Protein AF-A0A291RE91-F1 (afdb_monomer_lite)

Radius of gyration: 33.25 Å; chains: 1; bounding box: 79×62×79 Å

Organism: NCBI:txid455432

Secondary structure (DSSP, 8-state):
---------PPP--------SSSHHHHHHHHHHHHHHH--S-S--------------S-S----SS---HHHHHHHHHHHHHHHHTS-PPP--SSPP-TT-HHHHS--S-TT-TTSSTTTGGG--

InterPro domains:
  IPR032716 Biotin-dependent acetyl-/propionyl-coenzyme A carboxylase epsilon subunit [PF13822] (59-117)

Structure (mmCIF, N/CA/C/O backbone):
data_AF-A0A291RE91-F1
#
_entry.id   AF-A0A291RE91-F1
#
loop_
_atom_site.group_PDB
_atom_site.id
_atom_site.type_symbol
_atom_site.label_atom_id
_atom_site.label_alt_id
_atom_site.label_comp_id
_atom_site.label_asym_id
_atom_site.label_entity_id
_atom_site.label_seq_id
_atom_site.pdbx_PDB_ins_code
_atom_site.Cartn_x
_atom_site.Cartn_y
_atom_site.Cartn_z
_atom_site.occupancy
_atom_site.B_iso_or_equiv
_atom_site.auth_seq_id
_atom_site.auth_comp_id
_atom_site.auth_asym_id
_atom_site.auth_atom_id
_atom_site.pdbx_PDB_model_num
ATOM 1 N N . MET A 1 1 ? 62.174 -9.700 -53.904 1.00 43.91 1 MET A N 1
ATOM 2 C CA . MET A 1 1 ? 62.569 -8.686 -54.901 1.00 43.91 1 MET A CA 1
ATOM 3 C C . MET A 1 1 ? 61.782 -7.415 -54.587 1.00 43.91 1 MET A C 1
ATOM 5 O O . MET A 1 1 ? 60.587 -7.418 -54.828 1.00 43.91 1 MET A O 1
ATOM 9 N N . GLY A 1 2 ? 62.444 -6.411 -53.988 1.00 46.16 2 GLY A N 1
ATOM 10 C CA . GLY A 1 2 ? 61.984 -5.017 -53.804 1.00 46.16 2 GLY A CA 1
ATOM 11 C C . GLY A 1 2 ? 60.938 -4.757 -52.704 1.00 46.16 2 GLY A C 1
ATOM 12 O O . GLY A 1 2 ? 59.957 -5.477 -52.620 1.00 46.16 2 GLY A O 1
ATOM 13 N N . ALA A 1 3 ? 61.036 -3.748 -51.841 1.00 48.16 3 ALA A N 1
ATOM 14 C CA . ALA A 1 3 ? 62.105 -2.822 -51.469 1.00 48.16 3 ALA A CA 1
ATOM 15 C C . ALA A 1 3 ? 61.699 -2.205 -50.112 1.00 48.16 3 ALA A C 1
ATOM 17 O O . ALA A 1 3 ? 60.514 -2.004 -49.851 1.00 48.16 3 ALA A O 1
ATOM 18 N N . CYS A 1 4 ? 62.680 -1.955 -49.250 1.00 45.41 4 CYS A N 1
ATOM 19 C CA . CYS A 1 4 ? 62.536 -1.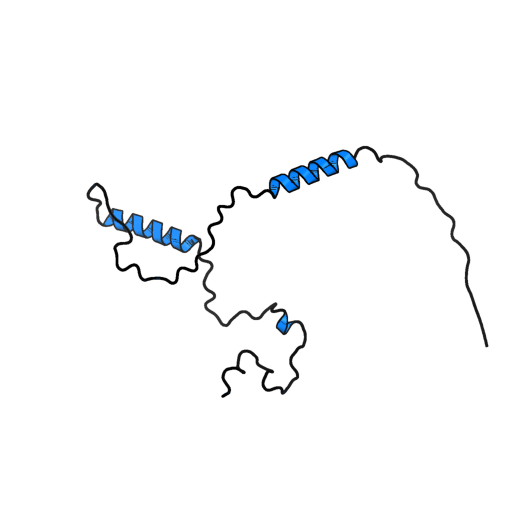251 -47.981 1.00 45.41 4 CYS A CA 1
ATOM 20 C C . CYS A 1 4 ? 62.304 0.248 -48.222 1.00 45.41 4 CYS A C 1
ATOM 22 O O . CYS A 1 4 ? 62.986 0.808 -49.074 1.00 45.41 4 CYS A O 1
ATOM 24 N N . ASP A 1 5 ? 61.457 0.906 -47.423 1.00 43.22 5 ASP A N 1
ATOM 25 C CA . ASP A 1 5 ? 61.556 2.359 -47.234 1.00 43.22 5 ASP A CA 1
ATOM 26 C C . ASP A 1 5 ? 61.076 2.786 -45.834 1.00 43.22 5 ASP A C 1
ATOM 28 O O . ASP A 1 5 ? 59.921 2.614 -45.456 1.00 43.22 5 ASP A O 1
ATOM 32 N N . THR A 1 6 ? 62.016 3.288 -45.038 1.00 46.94 6 THR A N 1
ATOM 33 C CA . THR A 1 6 ? 61.895 4.084 -43.797 1.00 46.94 6 THR A CA 1
ATOM 34 C C . THR A 1 6 ? 63.272 4.740 -43.584 1.00 46.94 6 THR A C 1
ATOM 36 O O . THR A 1 6 ? 64.255 4.213 -44.110 1.00 46.94 6 THR A O 1
ATOM 39 N N . PRO A 1 7 ? 63.464 5.751 -42.708 1.00 59.06 7 PRO A N 1
ATOM 40 C CA . PRO A 1 7 ? 62.600 6.843 -42.209 1.00 59.06 7 PRO A CA 1
ATOM 41 C C . PRO A 1 7 ? 63.338 8.221 -42.208 1.00 59.06 7 PRO A C 1
ATOM 43 O O . PRO A 1 7 ? 64.550 8.253 -42.399 1.00 59.06 7 PRO A O 1
ATOM 46 N N . SER A 1 8 ? 62.681 9.361 -41.892 1.00 52.59 8 SER A N 1
ATOM 47 C CA . SER A 1 8 ? 63.340 10.532 -41.233 1.00 52.59 8 SER A CA 1
ATOM 48 C C . SER A 1 8 ? 62.425 11.737 -40.914 1.00 52.59 8 SER A C 1
ATOM 50 O O . SER A 1 8 ? 61.294 11.769 -41.394 1.00 52.59 8 SER A O 1
ATOM 52 N N . PRO A 1 9 ? 62.843 12.704 -40.055 1.00 55.75 9 PRO A N 1
ATOM 53 C CA . PRO A 1 9 ? 62.025 13.166 -38.935 1.00 55.75 9 PRO A CA 1
ATOM 54 C C . PRO A 1 9 ? 61.588 14.640 -39.025 1.00 55.75 9 PRO A C 1
ATOM 56 O O . PRO A 1 9 ? 62.344 15.533 -39.405 1.00 55.75 9 PRO A O 1
ATOM 59 N N . GLY A 1 10 ? 60.362 14.910 -38.574 1.00 43.50 10 GLY A N 1
ATOM 60 C CA . GLY A 1 10 ? 59.808 16.255 -38.418 1.00 43.50 10 GLY A CA 1
ATOM 61 C C . GLY A 1 10 ? 60.106 16.853 -37.041 1.00 43.50 10 GLY A C 1
ATOM 62 O O . GLY A 1 10 ? 59.683 16.339 -36.012 1.00 43.50 10 GLY A O 1
ATOM 63 N N . ARG A 1 11 ? 60.856 17.950 -37.062 1.00 51.12 11 ARG A N 1
ATOM 64 C CA . ARG A 1 11 ? 61.447 18.761 -35.987 1.00 51.12 11 ARG A CA 1
ATOM 65 C C . ARG A 1 11 ? 60.455 19.342 -34.952 1.00 51.12 11 ARG A C 1
ATOM 67 O O . ARG A 1 11 ? 59.385 19.829 -35.299 1.00 51.12 11 ARG A O 1
ATOM 74 N N . ARG A 1 12 ? 60.894 19.357 -33.681 1.00 57.78 12 ARG A N 1
ATOM 75 C CA . ARG A 1 12 ? 60.227 19.918 -32.484 1.00 57.78 12 ARG A CA 1
ATOM 76 C C . ARG A 1 12 ? 59.945 21.426 -32.583 1.00 57.78 12 ARG A C 1
ATOM 78 O O . ARG A 1 12 ? 60.820 22.189 -32.984 1.00 57.78 12 ARG A O 1
ATOM 85 N N . GLY A 1 13 ? 58.790 21.835 -32.055 1.00 46.25 13 GLY A N 1
ATOM 86 C CA . GLY A 1 13 ? 58.512 23.181 -31.550 1.00 46.25 13 GLY A CA 1
ATOM 87 C C . GLY A 1 13 ? 58.111 23.101 -30.074 1.00 46.25 13 GLY A C 1
ATOM 88 O O . GLY A 1 13 ? 57.155 22.422 -29.712 1.00 46.25 13 GLY A O 1
ATOM 89 N N . ASN A 1 14 ? 58.902 23.743 -29.226 1.00 60.44 14 ASN A N 1
ATOM 90 C CA . ASN A 1 14 ? 58.783 23.863 -27.778 1.00 60.44 14 ASN A CA 1
ATOM 91 C C . ASN A 1 14 ? 57.697 24.879 -27.380 1.00 60.44 14 ASN A C 1
ATOM 93 O O . ASN A 1 14 ? 57.824 26.067 -27.652 1.00 60.44 14 ASN A O 1
ATOM 97 N N . ARG A 1 15 ? 56.662 24.439 -26.655 1.00 52.50 15 ARG A N 1
ATOM 98 C CA . ARG A 1 15 ? 55.840 25.338 -25.832 1.00 52.50 15 ARG A CA 1
ATOM 99 C C . ARG A 1 15 ? 56.270 25.190 -24.380 1.00 52.50 15 ARG A C 1
ATOM 101 O O . ARG A 1 15 ? 55.833 24.283 -23.683 1.00 52.50 15 ARG A O 1
ATOM 108 N N . THR A 1 16 ? 57.163 26.073 -23.958 1.00 52.28 16 THR A N 1
ATOM 109 C CA . THR A 1 16 ? 57.467 26.343 -22.551 1.00 52.28 16 THR A CA 1
ATOM 110 C C . THR A 1 16 ? 56.928 27.720 -22.199 1.00 52.28 16 THR A C 1
ATOM 112 O O . THR A 1 16 ? 57.206 28.689 -22.901 1.00 52.28 16 THR A O 1
ATOM 115 N N . GLY A 1 17 ? 56.168 27.773 -21.111 1.00 44.69 17 GLY A N 1
ATOM 116 C CA . GLY A 1 17 ? 55.517 28.953 -20.549 1.00 44.69 17 GLY A CA 1
ATOM 117 C C . GLY A 1 17 ? 54.171 28.485 -20.004 1.00 44.69 17 GLY A C 1
ATOM 118 O O . GLY A 1 17 ? 53.230 28.328 -20.764 1.00 44.69 17 GLY A O 1
ATOM 119 N N . GLY A 1 18 ? 54.038 28.052 -18.756 1.00 52.81 18 GLY A N 1
ATOM 120 C CA . GLY A 1 18 ? 54.578 28.667 -17.548 1.00 52.81 18 GLY A CA 1
ATOM 121 C C . GLY A 1 18 ? 53.386 29.165 -16.735 1.00 52.81 18 GLY A C 1
ATOM 122 O O . GLY A 1 18 ? 53.150 30.361 -16.677 1.00 52.81 18 GLY A O 1
ATOM 123 N N . ALA A 1 19 ? 52.597 28.232 -16.197 1.00 52.97 19 ALA A N 1
ATOM 124 C CA . ALA A 1 19 ? 51.504 28.484 -15.254 1.00 52.97 19 ALA A CA 1
ATOM 125 C C . ALA A 1 19 ? 51.167 27.172 -14.518 1.00 52.97 19 ALA A C 1
ATOM 127 O O . ALA A 1 19 ? 50.062 26.656 -14.602 1.00 52.97 19 ALA A O 1
ATOM 128 N N . GLY A 1 20 ? 52.171 26.560 -13.888 1.00 50.56 20 GLY A N 1
ATOM 129 C CA . GLY A 1 20 ? 52.067 25.230 -13.276 1.00 50.56 20 GLY A CA 1
ATOM 130 C C . GLY A 1 20 ? 52.300 25.249 -11.770 1.00 50.56 20 GLY A C 1
ATOM 131 O O . GLY A 1 20 ? 53.124 24.481 -11.292 1.00 50.56 20 GLY A O 1
ATOM 132 N N . ALA A 1 21 ? 51.654 26.162 -11.038 1.00 51.31 21 ALA A N 1
ATOM 133 C CA . ALA A 1 21 ? 51.791 26.217 -9.577 1.00 51.31 21 ALA A CA 1
ATOM 134 C C . ALA A 1 21 ? 50.489 26.518 -8.806 1.00 51.31 21 ALA A C 1
ATOM 136 O O . ALA A 1 21 ? 50.523 26.549 -7.584 1.00 51.31 21 ALA A O 1
ATOM 137 N N . VAL A 1 22 ? 49.346 26.721 -9.480 1.00 54.03 22 VAL A N 1
ATOM 138 C CA . VAL A 1 22 ? 48.077 27.110 -8.817 1.00 54.03 22 VAL A CA 1
ATOM 139 C C . VAL A 1 22 ? 47.066 25.951 -8.724 1.00 54.03 22 VAL A C 1
ATOM 141 O O . VAL A 1 22 ? 46.069 26.074 -8.029 1.00 54.03 22 VAL A O 1
ATOM 144 N N . THR A 1 23 ? 47.309 24.801 -9.362 1.00 54.50 23 THR A N 1
ATOM 145 C CA . THR A 1 23 ? 46.292 23.734 -9.484 1.00 54.50 23 THR A CA 1
ATOM 146 C C . THR A 1 23 ? 46.461 22.552 -8.527 1.00 54.50 23 THR A C 1
ATOM 148 O O . THR A 1 23 ? 45.476 21.901 -8.225 1.00 54.50 23 THR A O 1
ATOM 151 N N . ALA A 1 24 ? 47.653 22.289 -7.980 1.00 52.91 24 ALA A N 1
ATOM 152 C CA . ALA A 1 24 ? 47.860 21.087 -7.157 1.00 52.91 24 ALA A CA 1
ATOM 153 C C . ALA A 1 24 ? 47.277 21.188 -5.731 1.00 52.91 24 ALA A C 1
ATOM 155 O O . ALA A 1 24 ? 46.832 20.186 -5.188 1.00 52.91 24 ALA A O 1
ATOM 156 N N . VAL A 1 25 ? 47.253 22.386 -5.128 1.00 54.91 25 VAL A N 1
ATOM 157 C CA . VAL A 1 25 ? 46.669 22.589 -3.782 1.00 54.91 25 VAL A CA 1
ATOM 158 C C . VAL A 1 25 ? 45.139 22.553 -3.838 1.00 54.91 25 VAL A C 1
ATOM 160 O O . VAL A 1 25 ? 44.497 22.029 -2.935 1.00 54.91 25 VAL A O 1
ATOM 163 N N . ALA A 1 26 ? 44.560 23.058 -4.931 1.00 58.53 26 ALA A N 1
ATOM 164 C CA . ALA A 1 26 ? 43.118 23.032 -5.148 1.00 58.53 26 ALA A CA 1
ATOM 165 C C . ALA A 1 26 ? 42.592 21.602 -5.364 1.00 58.53 26 ALA A C 1
ATOM 167 O O . ALA A 1 26 ? 41.491 21.289 -4.923 1.00 58.53 26 ALA A O 1
ATOM 168 N N . ASP A 1 27 ? 43.380 20.725 -5.993 1.00 59.94 27 ASP A N 1
ATOM 169 C CA . ASP A 1 27 ? 42.964 19.345 -6.247 1.00 59.94 27 ASP A CA 1
ATOM 170 C C . ASP A 1 27 ? 42.811 18.537 -4.943 1.00 59.94 27 ASP A C 1
ATOM 172 O O . ASP A 1 27 ? 41.845 17.786 -4.814 1.00 59.94 27 ASP A O 1
ATOM 176 N N . GLU A 1 28 ? 43.683 18.729 -3.941 1.00 72.25 28 GLU A N 1
ATOM 177 C CA . GLU A 1 28 ? 43.552 18.042 -2.642 1.00 72.25 28 GLU A CA 1
ATOM 178 C C . GLU A 1 28 ? 42.350 18.538 -1.822 1.00 72.25 28 GLU A C 1
ATOM 180 O O . GLU A 1 28 ? 41.665 17.731 -1.194 1.00 72.25 28 GLU A O 1
ATOM 185 N N . GLU A 1 29 ? 42.024 19.834 -1.869 1.00 73.38 29 GLU A N 1
ATOM 186 C CA . GLU A 1 29 ? 40.828 20.377 -1.205 1.00 73.38 29 GLU A CA 1
ATOM 187 C C . GLU A 1 29 ? 39.531 19.884 -1.862 1.00 73.38 29 GLU A C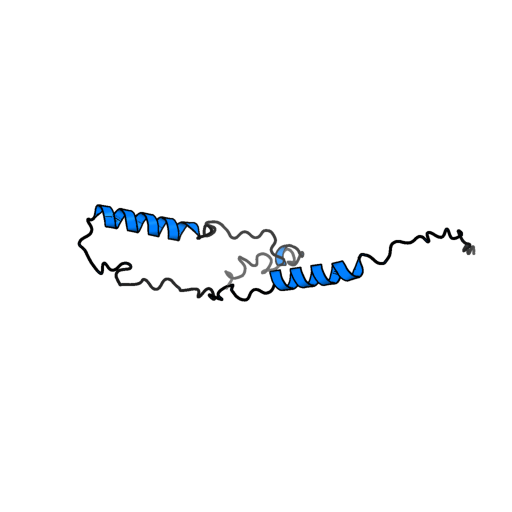 1
ATOM 189 O O . GLU A 1 29 ? 38.569 19.552 -1.166 1.00 73.38 29 GLU A O 1
ATOM 194 N N . ILE A 1 30 ? 39.511 19.773 -3.194 1.00 74.31 30 ILE A N 1
ATOM 195 C CA . ILE A 1 30 ? 38.366 19.245 -3.949 1.00 74.31 30 ILE A CA 1
ATOM 196 C C . ILE A 1 30 ? 38.187 17.745 -3.681 1.00 74.31 30 ILE A C 1
ATOM 198 O O . ILE A 1 30 ? 37.061 17.296 -3.453 1.00 74.31 30 ILE A O 1
ATOM 202 N N . LEU A 1 31 ? 39.279 16.974 -3.648 1.00 71.62 31 LEU A N 1
ATOM 203 C CA . LEU A 1 31 ? 39.258 15.556 -3.272 1.00 71.62 31 LEU A CA 1
ATOM 204 C C . LEU A 1 31 ? 38.769 15.370 -1.834 1.00 71.62 31 LEU A C 1
ATOM 206 O O . LEU A 1 31 ? 37.929 14.506 -1.582 1.00 71.62 31 LEU A O 1
ATOM 210 N N . ARG A 1 32 ? 39.201 16.227 -0.901 1.00 76.44 32 ARG A N 1
ATOM 211 C CA . ARG A 1 32 ? 38.770 16.126 0.495 1.00 76.44 32 ARG A CA 1
ATOM 212 C C . ARG A 1 32 ? 37.318 16.549 0.715 1.00 76.44 32 ARG A C 1
ATOM 214 O O . ARG A 1 32 ? 36.630 15.947 1.538 1.00 76.44 32 ARG A O 1
ATOM 221 N N . ALA A 1 33 ? 36.825 17.524 -0.046 1.00 76.75 33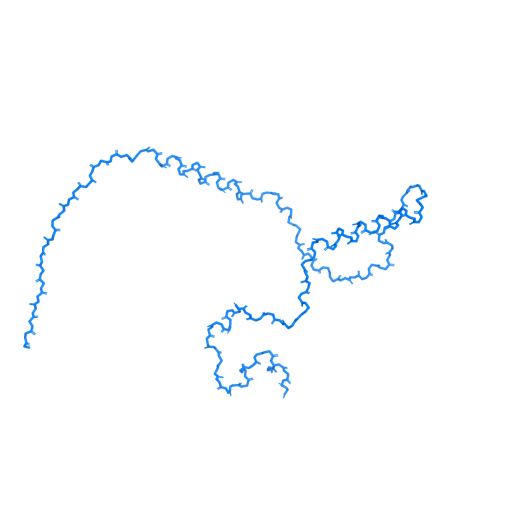 ALA A N 1
ATOM 222 C CA . ALA A 1 33 ? 35.413 17.899 -0.054 1.00 76.75 33 ALA A CA 1
ATOM 223 C C . ALA A 1 33 ? 34.522 16.792 -0.645 1.00 76.75 33 ALA A C 1
ATOM 225 O O . ALA A 1 33 ? 33.430 16.547 -0.135 1.00 76.75 33 ALA A O 1
ATOM 226 N N . ALA A 1 34 ? 34.992 16.091 -1.683 1.00 76.31 34 ALA A N 1
ATOM 227 C CA . ALA A 1 34 ? 34.279 14.962 -2.273 1.00 76.31 34 ALA A CA 1
ATOM 228 C C . ALA A 1 34 ? 34.225 13.747 -1.330 1.00 76.31 34 ALA A C 1
ATOM 230 O O . ALA A 1 34 ? 33.173 13.126 -1.206 1.00 76.31 34 ALA A O 1
ATOM 231 N N . GLU A 1 35 ? 35.315 13.438 -0.620 1.00 77.81 35 GLU A N 1
ATOM 232 C CA . GLU A 1 35 ? 35.336 12.374 0.397 1.00 77.81 35 GLU A CA 1
ATOM 233 C C . GLU A 1 35 ? 34.391 12.670 1.568 1.00 77.81 35 GLU A C 1
ATOM 235 O O . GLU A 1 35 ? 33.723 11.760 2.048 1.00 77.81 35 GLU A O 1
ATOM 240 N N . LEU A 1 36 ? 34.284 13.935 1.993 1.00 74.75 36 LEU A N 1
ATOM 241 C CA . LEU A 1 36 ? 33.367 14.360 3.057 1.00 74.75 36 LEU A CA 1
ATOM 242 C C . LEU A 1 36 ? 31.894 14.359 2.610 1.00 74.75 36 LEU A C 1
ATOM 244 O O . LEU A 1 36 ? 31.003 14.072 3.402 1.00 74.75 36 LEU A O 1
ATOM 248 N N . ALA A 1 37 ? 31.621 14.656 1.337 1.00 71.12 37 ALA A N 1
ATOM 249 C CA . ALA A 1 37 ? 30.280 14.524 0.766 1.00 71.12 37 ALA A CA 1
ATOM 250 C C . ALA A 1 37 ? 29.864 13.053 0.573 1.00 71.12 37 ALA A C 1
ATOM 252 O O . ALA A 1 37 ? 28.672 12.753 0.532 1.00 71.12 37 ALA A O 1
ATOM 253 N N . LEU A 1 38 ? 30.841 12.146 0.448 1.00 69.31 38 LEU A N 1
ATOM 254 C CA . LEU A 1 38 ? 30.633 10.705 0.304 1.00 69.31 38 LEU A CA 1
ATOM 255 C C . LEU A 1 38 ? 30.703 9.946 1.643 1.00 69.31 38 LEU A C 1
ATOM 257 O O . LEU A 1 38 ? 30.281 8.792 1.694 1.00 69.31 38 LEU A O 1
ATOM 261 N N . SER A 1 39 ? 31.220 10.549 2.723 1.00 66.25 39 SER A N 1
ATOM 262 C CA . SER A 1 39 ? 31.172 9.968 4.070 1.00 66.25 39 SER A CA 1
ATOM 263 C C . SER A 1 39 ? 29.738 10.029 4.596 1.00 66.25 39 SER A C 1
ATOM 265 O O . SER A 1 39 ? 29.291 11.018 5.174 1.00 66.25 39 SER A O 1
ATOM 267 N N . VAL A 1 40 ? 29.005 8.961 4.308 1.00 63.66 40 VAL A N 1
ATOM 268 C CA . VAL A 1 40 ? 27.630 8.696 4.717 1.00 63.66 40 VAL A CA 1
ATOM 269 C C . VAL A 1 40 ? 27.639 8.103 6.127 1.00 63.66 40 VAL A C 1
ATOM 271 O O . VAL A 1 40 ? 27.612 6.888 6.286 1.00 63.66 40 VAL A O 1
ATOM 274 N N . ASP A 1 41 ? 27.707 8.950 7.153 1.00 58.34 41 ASP A N 1
ATOM 275 C CA . ASP A 1 41 ? 27.577 8.496 8.551 1.00 58.34 41 ASP A CA 1
ATOM 276 C C . ASP A 1 41 ? 26.112 8.445 9.042 1.00 58.34 41 ASP A C 1
ATOM 278 O O . ASP A 1 41 ? 25.859 7.924 10.118 1.00 58.34 41 ASP A O 1
ATOM 282 N N . ASP A 1 42 ? 25.130 8.910 8.252 1.00 56.50 42 ASP A N 1
ATOM 283 C CA . ASP A 1 42 ? 23.706 8.947 8.653 1.00 56.50 42 ASP A CA 1
ATOM 284 C C . ASP A 1 42 ? 22.724 8.570 7.516 1.00 56.50 42 ASP A C 1
ATOM 286 O O . ASP A 1 42 ? 21.609 9.089 7.430 1.00 56.50 42 ASP A O 1
ATOM 290 N N . LEU A 1 43 ? 23.089 7.644 6.617 1.00 54.03 43 LEU A N 1
ATOM 291 C CA . LEU A 1 43 ? 22.041 6.816 6.000 1.00 54.03 43 LEU A CA 1
ATOM 292 C C . LEU A 1 43 ? 21.791 5.658 6.951 1.00 54.03 43 LEU A C 1
ATOM 294 O O . LEU A 1 43 ? 22.444 4.617 6.879 1.00 54.03 43 LEU A O 1
ATOM 298 N N . ASP A 1 44 ? 20.863 5.913 7.869 1.00 53.44 44 ASP A N 1
ATOM 299 C CA . ASP A 1 44 ? 20.236 4.945 8.754 1.00 53.44 44 ASP A CA 1
ATOM 300 C C . ASP A 1 44 ? 20.052 3.633 7.985 1.00 53.44 44 ASP A C 1
ATOM 302 O O . ASP A 1 44 ? 19.256 3.539 7.045 1.00 53.44 44 ASP A O 1
ATOM 306 N N . THR A 1 45 ? 20.893 2.650 8.308 1.00 54.16 45 THR A N 1
ATOM 307 C CA . THR A 1 45 ? 20.926 1.347 7.647 1.00 54.16 45 THR A CA 1
ATOM 308 C C . THR A 1 45 ? 19.713 0.569 8.130 1.00 54.16 45 THR A C 1
ATOM 310 O O . THR A 1 45 ? 19.799 -0.347 8.942 1.00 54.16 45 THR A O 1
ATOM 313 N N . THR A 1 46 ? 18.541 0.969 7.654 1.00 54.56 46 THR A N 1
ATOM 314 C CA . THR A 1 46 ? 17.364 0.120 7.663 1.00 54.56 46 THR A CA 1
ATOM 315 C C . THR A 1 46 ? 17.518 -0.815 6.477 1.00 54.56 46 THR A C 1
ATOM 317 O O . THR A 1 46 ? 17.106 -0.524 5.357 1.00 54.56 46 THR A O 1
ATOM 320 N N . GLU A 1 47 ? 18.193 -1.937 6.737 1.00 49.84 47 GLU A N 1
ATOM 321 C CA . GLU A 1 47 ? 18.076 -3.154 5.936 1.00 49.84 47 GLU A CA 1
ATOM 322 C C . GLU A 1 47 ? 16.601 -3.314 5.524 1.00 49.84 47 GLU A C 1
ATOM 324 O O . GLU A 1 47 ? 15.730 -3.307 6.406 1.00 49.84 47 GLU A O 1
ATOM 329 N N . PRO A 1 48 ? 16.274 -3.425 4.224 1.00 47.34 48 PRO A N 1
ATOM 330 C CA . PRO A 1 48 ? 14.925 -3.751 3.812 1.00 47.34 48 PRO A CA 1
ATOM 331 C C . PRO A 1 48 ? 14.676 -5.194 4.238 1.00 47.34 48 PRO A C 1
ATOM 333 O O . PRO A 1 48 ? 14.978 -6.142 3.518 1.00 47.34 48 PRO A O 1
ATOM 336 N N . VAL A 1 49 ? 14.146 -5.370 5.445 1.00 47.62 49 VAL A N 1
ATOM 337 C CA . VAL A 1 49 ? 13.514 -6.621 5.830 1.00 47.62 49 VAL A CA 1
ATOM 338 C C . VAL A 1 49 ? 12.328 -6.761 4.886 1.00 47.62 49 VAL A C 1
ATOM 340 O O . VAL A 1 49 ? 11.326 -6.058 5.043 1.00 47.62 49 VAL A O 1
ATOM 343 N N . GLU A 1 50 ? 12.464 -7.629 3.877 1.00 49.31 50 GLU A N 1
ATOM 344 C CA . GLU A 1 50 ? 11.341 -8.224 3.152 1.00 49.31 50 GLU A CA 1
ATOM 345 C C . GLU A 1 50 ? 10.453 -8.897 4.196 1.00 49.31 50 GLU A C 1
ATOM 347 O O . GLU A 1 50 ? 10.583 -10.070 4.537 1.00 49.31 50 GLU A O 1
ATOM 352 N N . THR A 1 51 ? 9.590 -8.085 4.787 1.00 47.25 51 THR A N 1
ATOM 353 C CA . THR A 1 51 ? 8.550 -8.533 5.682 1.00 47.25 51 THR A CA 1
ATOM 354 C C . THR A 1 51 ? 7.497 -9.081 4.739 1.00 47.25 51 THR A C 1
ATOM 356 O O . THR A 1 51 ? 6.761 -8.316 4.112 1.00 47.25 51 THR A O 1
ATOM 359 N N . GLU A 1 52 ? 7.472 -10.407 4.566 1.00 53.34 52 GLU A N 1
ATOM 360 C CA . GLU A 1 52 ? 6.266 -11.079 4.085 1.00 53.34 52 GLU A CA 1
ATOM 361 C C . GLU A 1 52 ? 5.084 -10.466 4.842 1.00 53.34 52 GLU A C 1
ATOM 363 O O . GLU A 1 52 ? 5.215 -10.243 6.050 1.00 53.34 52 GLU A O 1
ATOM 368 N N . PRO A 1 53 ? 3.965 -10.124 4.178 1.00 52.19 53 PRO A N 1
ATOM 369 C CA . PRO A 1 53 ? 2.840 -9.504 4.850 1.00 52.19 53 PRO A CA 1
ATOM 370 C C . PRO A 1 53 ? 2.220 -10.541 5.786 1.00 52.19 53 PRO A C 1
ATOM 372 O O . PRO A 1 53 ? 1.235 -11.199 5.450 1.00 52.19 53 PRO A O 1
ATOM 375 N N . GLU A 1 54 ? 2.798 -10.701 6.975 1.00 55.38 54 GLU A N 1
ATOM 376 C CA . GLU A 1 54 ? 2.112 -11.277 8.105 1.00 55.38 54 GLU A CA 1
ATOM 377 C C . GLU A 1 54 ? 0.884 -10.402 8.280 1.00 55.38 54 GLU A C 1
ATOM 379 O O . GLU A 1 54 ? 0.972 -9.218 8.613 1.00 55.38 54 GLU A O 1
ATOM 384 N N . ALA A 1 55 ? -0.271 -10.965 7.936 1.00 60.44 55 ALA A N 1
ATOM 385 C CA . ALA A 1 55 ? -1.542 -10.309 8.117 1.00 60.44 55 ALA A CA 1
ATOM 386 C C . ALA A 1 55 ? -1.661 -9.994 9.608 1.00 60.44 55 ALA A C 1
ATOM 388 O O . ALA A 1 55 ? -1.993 -10.867 10.410 1.00 60.44 55 ALA A O 1
ATOM 389 N N . HIS A 1 56 ? -1.322 -8.761 9.988 1.00 61.16 56 HIS A N 1
ATOM 390 C CA . HIS A 1 56 ? -1.439 -8.296 11.354 1.00 61.16 56 HIS A CA 1
ATOM 391 C C . HIS A 1 56 ? -2.909 -8.450 11.749 1.00 61.16 56 HIS A C 1
ATOM 393 O O . HIS A 1 56 ? -3.763 -7.659 11.360 1.00 61.16 56 HIS A O 1
ATOM 399 N N . ALA A 1 57 ? -3.216 -9.501 12.511 1.00 68.12 57 ALA A N 1
ATOM 400 C CA . ALA A 1 57 ? -4.578 -9.849 12.914 1.00 68.12 57 ALA A CA 1
ATOM 401 C C . ALA A 1 57 ? -5.145 -8.899 13.991 1.00 68.12 57 ALA A C 1
ATOM 403 O O . ALA A 1 57 ? -6.196 -9.164 14.572 1.00 68.12 57 ALA A O 1
ATOM 404 N N . GLY A 1 58 ? -4.433 -7.807 14.287 1.00 76.12 58 GLY A N 1
ATOM 405 C CA . GLY A 1 58 ? -4.782 -6.811 15.288 1.00 76.12 58 GLY A CA 1
ATOM 406 C C . GLY A 1 58 ? -5.060 -5.431 14.682 1.00 76.12 58 GLY A C 1
ATOM 407 O O . GLY A 1 58 ? -4.745 -5.172 13.521 1.00 76.12 58 GLY A O 1
ATOM 408 N N . PRO A 1 59 ? -5.646 -4.518 15.472 1.00 80.50 59 PRO A N 1
ATOM 409 C CA . PRO A 1 59 ? -5.899 -3.151 15.038 1.00 80.50 59 PRO A CA 1
ATOM 410 C C . PRO A 1 59 ? -4.586 -2.416 14.734 1.00 80.50 59 PRO A C 1
ATOM 412 O O . PRO A 1 59 ? -3.709 -2.320 15.589 1.00 80.50 59 PRO A O 1
ATOM 415 N N . VAL A 1 60 ? -4.487 -1.855 13.525 1.00 84.44 60 VAL A N 1
ATOM 416 C CA . VAL A 1 60 ? -3.307 -1.109 13.040 1.00 84.44 60 VAL A CA 1
ATOM 417 C C . VAL A 1 60 ? -3.143 0.238 13.761 1.00 84.44 60 VAL A C 1
AT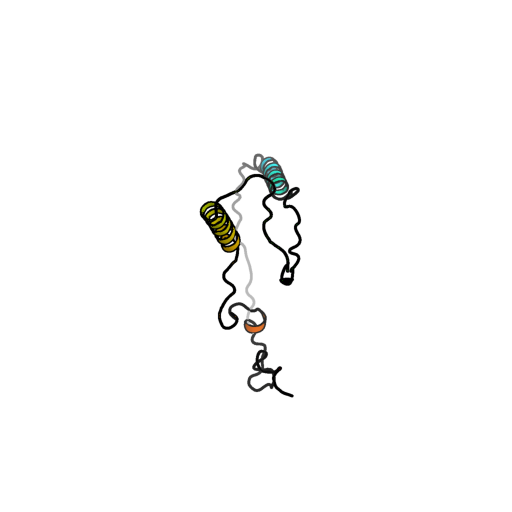OM 419 O O . VAL A 1 60 ? -2.039 0.759 13.877 1.00 84.44 60 VAL A O 1
ATOM 422 N N . ILE A 1 61 ? -4.236 0.805 14.281 1.00 87.12 61 ILE A N 1
ATOM 423 C CA . ILE A 1 61 ? -4.260 2.111 14.949 1.00 87.12 61 ILE A CA 1
ATOM 424 C C . ILE A 1 61 ? -4.968 1.970 16.300 1.00 87.12 61 ILE A C 1
ATOM 426 O O . ILE A 1 61 ? -6.043 1.375 16.389 1.00 87.12 61 ILE A O 1
ATOM 430 N N . ARG A 1 62 ? -4.384 2.548 17.359 1.00 91.50 62 ARG A N 1
ATOM 431 C CA . ARG A 1 62 ? -4.960 2.583 18.712 1.00 91.50 62 ARG A CA 1
ATOM 432 C C . ARG A 1 62 ? -5.148 4.021 19.189 1.00 91.50 62 ARG A C 1
ATOM 434 O O . ARG A 1 62 ? -4.186 4.777 19.287 1.00 91.50 62 ARG A O 1
ATOM 441 N N . ILE A 1 63 ? -6.374 4.368 19.575 1.00 92.31 63 ILE A N 1
ATOM 442 C CA . ILE A 1 63 ? -6.690 5.659 20.198 1.00 92.31 63 ILE A CA 1
ATOM 443 C C . ILE A 1 63 ? -6.360 5.572 21.692 1.00 92.31 63 ILE A C 1
ATOM 445 O O . ILE A 1 63 ? -6.917 4.744 22.411 1.00 92.31 63 ILE A O 1
ATOM 449 N N . LEU A 1 64 ? -5.432 6.407 22.164 1.00 95.25 64 LEU A N 1
ATOM 450 C CA . LEU A 1 64 ? -5.021 6.429 23.576 1.00 95.25 64 LEU A CA 1
ATOM 451 C C . LEU A 1 64 ? -5.841 7.407 24.425 1.00 95.25 64 LEU A C 1
ATOM 453 O O . LEU A 1 64 ? -5.977 7.208 25.631 1.00 95.25 64 LEU A O 1
ATOM 457 N N . LYS A 1 65 ? -6.362 8.479 23.819 1.00 93.44 65 LYS A N 1
ATOM 458 C CA . LYS A 1 65 ? -7.077 9.547 24.522 1.00 93.44 65 LYS A CA 1
ATOM 459 C C . LYS A 1 65 ? -8.091 10.227 23.605 1.00 93.44 65 LYS A C 1
ATOM 461 O O . LYS A 1 65 ? -7.821 10.408 22.423 1.00 93.44 65 LYS A O 1
ATOM 466 N N . GLY A 1 66 ? -9.198 10.674 24.195 1.00 94.19 66 GLY A N 1
ATOM 467 C CA . GLY A 1 66 ? -10.285 11.352 23.489 1.00 94.19 66 GLY A CA 1
ATOM 468 C C . GLY A 1 66 ? -11.307 10.377 22.904 1.00 94.19 66 GLY A C 1
ATOM 469 O O . GLY A 1 66 ? -11.153 9.163 23.014 1.00 94.19 66 GLY A O 1
ATOM 470 N N . ALA A 1 67 ? -12.358 10.935 22.312 1.00 93.25 67 ALA A N 1
ATOM 471 C CA . ALA A 1 67 ? -13.384 10.209 21.573 1.00 93.25 67 ALA A CA 1
ATOM 472 C C . ALA A 1 67 ? -13.507 10.869 20.190 1.00 93.25 67 ALA A C 1
ATOM 474 O O . ALA A 1 67 ? -14.334 11.769 20.038 1.00 93.25 67 ALA A O 1
ATOM 475 N N . PRO A 1 68 ? -12.619 10.527 19.234 1.00 93.69 68 PRO A N 1
ATOM 476 C CA . PRO A 1 68 ? -12.721 11.064 17.885 1.00 93.69 68 PRO A CA 1
ATOM 477 C C . PRO A 1 68 ? -14.028 10.599 17.248 1.00 93.69 68 PRO A C 1
ATOM 479 O O . PRO A 1 68 ? -14.527 9.509 17.537 1.00 93.69 68 PRO A O 1
ATOM 482 N N . THR A 1 69 ? -14.574 11.444 16.388 1.00 96.56 69 THR A N 1
ATOM 483 C CA . THR A 1 69 ? -15.725 11.099 15.556 1.00 96.56 69 THR A CA 1
ATOM 484 C C . THR A 1 69 ? -15.296 10.191 14.402 1.00 96.56 69 THR A C 1
ATOM 486 O O . THR A 1 69 ? -14.131 10.195 13.995 1.00 96.56 69 THR A O 1
ATOM 489 N N . ASP A 1 70 ? -16.234 9.419 13.853 1.00 95.38 70 ASP A N 1
ATOM 490 C CA . ASP A 1 70 ? -15.952 8.492 12.747 1.00 95.38 70 ASP A CA 1
ATOM 491 C C . ASP A 1 70 ? -15.374 9.216 11.514 1.00 95.38 70 ASP A C 1
ATOM 493 O O . ASP A 1 70 ? -14.479 8.690 10.849 1.00 95.38 70 ASP A O 1
ATOM 497 N N . ASP A 1 71 ? -15.810 10.456 11.262 1.00 96.94 71 ASP A N 1
ATOM 498 C CA . ASP A 1 71 ? -15.312 11.301 10.169 1.00 96.94 71 ASP A CA 1
ATOM 499 C C . ASP A 1 71 ? -13.827 11.660 10.343 1.00 96.94 71 ASP A C 1
ATOM 501 O O . ASP A 1 71 ? -13.046 11.621 9.389 1.00 96.94 71 ASP A O 1
ATOM 505 N N . GLU A 1 72 ? -13.405 11.971 11.571 1.00 95.88 72 GLU A N 1
ATOM 506 C CA . GLU A 1 72 ? -12.003 12.269 11.880 1.00 95.88 72 GLU A CA 1
ATOM 507 C C . GLU A 1 72 ? -11.128 11.023 11.721 1.00 95.88 72 GLU A C 1
ATOM 509 O O . GLU A 1 72 ? -10.024 11.102 11.177 1.00 95.88 72 GLU A O 1
ATOM 514 N N . VAL A 1 73 ? -11.625 9.855 12.141 1.00 94.00 73 VAL A N 1
ATOM 515 C CA . VAL A 1 73 ? -10.915 8.581 11.959 1.00 94.00 73 VAL A CA 1
ATOM 516 C C . VAL A 1 73 ? -10.748 8.269 10.470 1.00 94.00 73 VAL A C 1
ATOM 518 O O . VAL A 1 73 ? -9.648 7.912 10.045 1.00 94.00 73 VAL A O 1
ATOM 521 N N . ALA A 1 74 ? -11.794 8.455 9.661 1.00 93.19 74 ALA A N 1
ATOM 522 C CA . ALA A 1 74 ? -11.731 8.248 8.217 1.00 93.19 74 ALA A CA 1
ATOM 523 C C . ALA A 1 74 ? -10.706 9.175 7.549 1.00 93.19 74 ALA A C 1
ATOM 525 O O . ALA A 1 74 ? -9.882 8.713 6.757 1.00 93.19 74 ALA A O 1
ATOM 526 N N . ALA A 1 75 ? -10.697 10.461 7.913 1.00 96.00 75 ALA A N 1
ATOM 527 C CA . ALA A 1 75 ? -9.729 11.421 7.392 1.00 96.00 75 ALA A CA 1
ATOM 528 C C . ALA A 1 75 ? -8.279 11.002 7.696 1.00 96.00 75 ALA A C 1
ATOM 530 O O . ALA A 1 75 ? -7.430 11.020 6.802 1.00 96.00 75 ALA A O 1
ATOM 531 N N . LEU A 1 76 ? -7.998 10.562 8.928 1.00 92.25 76 LEU A N 1
ATOM 532 C CA . LEU A 1 76 ? -6.668 10.086 9.322 1.00 92.25 76 LEU A CA 1
ATOM 533 C C . LEU A 1 76 ? -6.244 8.835 8.542 1.00 92.25 76 LEU A C 1
ATOM 535 O O . LEU A 1 76 ? -5.114 8.770 8.055 1.00 92.25 76 LEU A O 1
ATOM 539 N N . VAL A 1 77 ? -7.146 7.862 8.385 1.00 93.31 77 VAL A N 1
ATOM 540 C CA . VAL A 1 77 ? -6.874 6.634 7.621 1.00 93.31 77 VAL A CA 1
ATOM 541 C C . VAL A 1 77 ? -6.617 6.952 6.149 1.00 93.31 77 VAL A C 1
ATOM 543 O O . VAL A 1 77 ? -5.679 6.408 5.571 1.00 93.31 77 VAL A O 1
ATOM 546 N N . CYS A 1 78 ? -7.384 7.863 5.546 1.00 94.50 78 CYS A N 1
ATOM 547 C CA . CYS A 1 78 ? -7.169 8.289 4.165 1.00 94.50 78 CYS A CA 1
ATOM 548 C C . CYS A 1 78 ? -5.783 8.907 3.959 1.00 94.50 78 CYS A C 1
ATOM 550 O O . CYS A 1 78 ? -5.096 8.552 3.003 1.00 94.50 78 CYS A O 1
ATOM 552 N N . VAL A 1 79 ? -5.355 9.800 4.854 1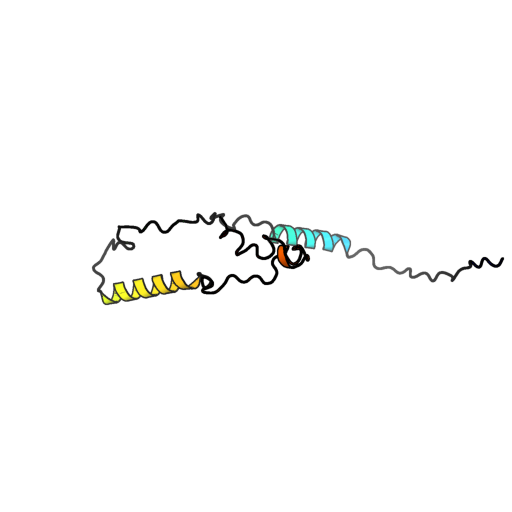.00 94.25 79 VAL A N 1
ATOM 553 C CA . VAL A 1 79 ? -4.028 10.428 4.764 1.00 94.25 79 VAL A CA 1
ATOM 554 C C . VAL A 1 79 ? -2.923 9.388 4.930 1.00 94.25 79 VAL A C 1
ATOM 556 O O . VAL A 1 79 ? -1.979 9.378 4.142 1.00 94.25 79 VAL A O 1
ATOM 559 N N . LEU A 1 80 ? -3.050 8.482 5.904 1.00 91.69 80 LEU A N 1
ATOM 560 C CA . LEU A 1 80 ? -2.058 7.432 6.131 1.00 91.69 80 LEU A CA 1
ATOM 561 C C . LEU A 1 80 ? -1.967 6.468 4.941 1.00 91.69 80 LEU A C 1
ATOM 563 O O . LEU A 1 80 ? -0.868 6.138 4.506 1.00 91.69 80 LEU A O 1
ATOM 567 N N . ALA A 1 81 ? -3.105 6.060 4.377 1.00 90.25 81 ALA A N 1
ATOM 568 C CA . ALA A 1 81 ? -3.149 5.211 3.190 1.00 90.25 81 ALA A CA 1
ATOM 569 C C . ALA A 1 81 ? -2.539 5.910 1.964 1.00 90.25 81 ALA A C 1
ATOM 571 O O . ALA A 1 81 ? -1.767 5.301 1.224 1.00 90.25 81 ALA A O 1
ATOM 572 N N . ALA A 1 82 ? -2.825 7.200 1.766 1.00 89.19 82 ALA A N 1
ATOM 573 C CA . ALA A 1 82 ? -2.222 7.986 0.692 1.00 89.19 82 ALA A CA 1
ATOM 574 C C . ALA A 1 82 ? -0.698 8.120 0.865 1.00 89.19 82 ALA A C 1
ATOM 576 O O . ALA A 1 82 ? 0.050 7.959 -0.102 1.00 89.19 82 ALA A O 1
ATOM 577 N N . ALA A 1 83 ? -0.230 8.358 2.094 1.00 87.31 83 ALA A N 1
ATOM 578 C CA . ALA A 1 83 ? 1.193 8.419 2.412 1.00 87.31 83 ALA A CA 1
ATOM 579 C C . ALA A 1 83 ? 1.881 7.067 2.164 1.00 87.31 83 ALA A C 1
ATOM 581 O O . ALA A 1 83 ? 2.917 7.026 1.503 1.00 87.31 83 ALA A O 1
ATOM 582 N N . ALA A 1 84 ? 1.268 5.961 2.600 1.00 85.69 84 ALA A N 1
ATOM 583 C CA . ALA A 1 84 ? 1.768 4.609 2.351 1.00 85.69 84 ALA A CA 1
ATOM 584 C C . ALA A 1 84 ? 1.875 4.300 0.847 1.00 85.69 84 ALA A C 1
ATOM 586 O O . ALA A 1 84 ? 2.837 3.680 0.401 1.00 85.69 84 ALA A O 1
ATOM 587 N N . ASN A 1 85 ? 0.929 4.789 0.043 1.00 79.50 85 ASN A N 1
ATOM 588 C CA . ASN A 1 85 ? 0.941 4.594 -1.404 1.00 79.50 85 ASN A CA 1
ATOM 589 C C . ASN A 1 85 ? 1.911 5.530 -2.157 1.00 79.50 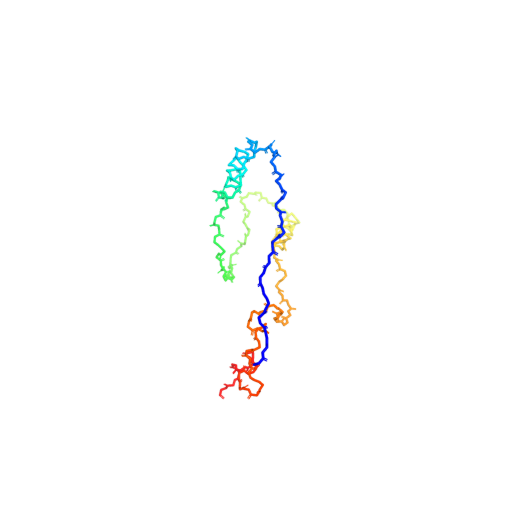85 ASN A C 1
ATOM 591 O O . ASN A 1 85 ? 2.160 5.323 -3.340 1.00 79.50 85 ASN A O 1
ATOM 595 N N . SER A 1 86 ? 2.471 6.558 -1.511 1.00 75.38 86 SER A N 1
ATOM 596 C CA . SER A 1 86 ? 3.325 7.555 -2.182 1.00 75.38 86 SER A CA 1
ATOM 597 C C . SER A 1 86 ? 4.760 7.077 -2.457 1.00 75.38 86 SER A C 1
ATOM 599 O O . SER A 1 86 ? 5.469 7.724 -3.224 1.00 75.38 86 SER A O 1
ATOM 601 N N . GLY A 1 87 ? 5.196 5.964 -1.852 1.00 65.44 87 GLY A N 1
ATOM 602 C CA . GLY A 1 87 ? 6.550 5.409 -2.017 1.00 65.44 87 GLY A CA 1
ATOM 603 C C . GLY A 1 87 ? 6.621 4.076 -2.769 1.00 65.44 87 GLY A C 1
ATOM 604 O O . GLY A 1 87 ? 7.713 3.618 -3.097 1.00 65.44 87 GLY A O 1
ATOM 605 N N . ALA A 1 88 ? 5.483 3.443 -3.056 1.00 66.38 88 ALA A N 1
ATOM 606 C CA . ALA A 1 88 ? 5.465 2.180 -3.777 1.00 66.38 88 ALA A CA 1
ATOM 607 C C . ALA A 1 88 ? 5.648 2.442 -5.277 1.00 66.38 88 ALA A C 1
ATOM 609 O O . ALA A 1 88 ? 4.745 2.946 -5.949 1.00 66.38 88 ALA A O 1
ATOM 610 N N . ALA A 1 89 ? 6.818 2.084 -5.818 1.00 65.88 89 ALA A N 1
ATOM 611 C CA . ALA A 1 89 ? 6.957 1.934 -7.261 1.00 65.88 89 ALA A CA 1
ATOM 612 C C . ALA A 1 89 ? 5.858 0.965 -7.737 1.00 65.88 89 ALA A C 1
ATOM 614 O O . ALA A 1 89 ? 5.666 -0.072 -7.091 1.00 65.88 89 ALA A O 1
ATOM 615 N N . PRO A 1 90 ? 5.117 1.277 -8.819 1.00 70.75 90 PRO A N 1
ATOM 616 C CA . PRO A 1 90 ? 4.093 0.380 -9.324 1.00 70.75 90 PRO A CA 1
ATOM 617 C C . PRO A 1 90 ? 4.707 -1.003 -9.515 1.00 70.75 90 PRO A C 1
ATOM 619 O O . PRO A 1 90 ? 5.652 -1.159 -10.289 1.00 70.75 90 PRO A O 1
ATOM 622 N N . VAL A 1 91 ? 4.192 -2.001 -8.792 1.00 69.06 91 VAL A N 1
ATOM 623 C CA . VAL A 1 91 ? 4.554 -3.397 -9.046 1.00 69.06 91 VAL A CA 1
ATOM 624 C C . VAL A 1 91 ? 4.255 -3.627 -10.517 1.00 69.06 91 VAL A C 1
ATOM 626 O O . VAL A 1 91 ? 3.118 -3.407 -10.931 1.00 69.06 91 VAL A O 1
ATOM 629 N N . ALA A 1 92 ? 5.268 -3.967 -11.316 1.00 72.44 92 ALA A N 1
ATOM 630 C CA . ALA A 1 92 ? 5.122 -4.084 -12.760 1.00 72.44 92 ALA A CA 1
ATOM 631 C C . ALA A 1 92 ? 4.040 -5.130 -13.084 1.00 72.44 92 ALA A C 1
ATOM 633 O O . ALA A 1 92 ? 4.283 -6.333 -13.059 1.00 72.44 92 ALA A O 1
ATOM 634 N N . GLN A 1 93 ? 2.821 -4.659 -13.353 1.00 64.56 93 GLN A N 1
ATOM 635 C CA . GLN A 1 93 ? 1.683 -5.476 -13.761 1.00 64.56 93 GLN A CA 1
ATOM 636 C C . GLN A 1 93 ? 1.831 -5.753 -15.260 1.00 64.56 93 GLN A C 1
ATOM 638 O O . GLN A 1 93 ? 1.183 -5.128 -16.098 1.00 64.56 93 GLN A O 1
ATOM 643 N N . GLY A 1 94 ? 2.762 -6.630 -15.619 1.00 78.31 94 GLY A N 1
ATOM 644 C CA . GLY A 1 94 ? 3.029 -6.981 -17.007 1.00 78.31 94 GLY A CA 1
ATOM 645 C C . GLY A 1 94 ? 4.004 -8.147 -17.130 1.00 78.31 94 GLY A C 1
ATOM 646 O O . GLY A 1 94 ? 4.642 -8.526 -16.146 1.00 78.31 94 GLY A O 1
ATOM 647 N N . PRO A 1 95 ? 4.127 -8.742 -18.329 1.00 77.31 95 PRO A N 1
ATOM 648 C CA . PRO A 1 95 ? 5.208 -9.676 -18.612 1.00 77.31 95 PRO A CA 1
ATOM 649 C C . PRO A 1 95 ? 6.553 -9.059 -18.218 1.00 77.31 95 PRO A C 1
ATOM 651 O O . PRO A 1 95 ? 6.753 -7.860 -18.411 1.00 77.31 95 PRO A O 1
ATOM 654 N N . ALA A 1 96 ? 7.459 -9.872 -17.670 1.00 76.31 96 ALA A N 1
ATOM 655 C CA . ALA A 1 96 ? 8.766 -9.396 -17.227 1.00 76.31 96 ALA A CA 1
ATOM 656 C C . ALA A 1 96 ? 9.460 -8.598 -18.342 1.00 76.31 96 ALA A C 1
ATOM 658 O O . ALA A 1 96 ? 9.579 -9.095 -19.464 1.00 76.31 96 ALA A O 1
ATOM 659 N N . ASP A 1 97 ? 9.930 -7.386 -18.034 1.00 77.94 97 ASP A N 1
ATOM 660 C CA . ASP A 1 97 ? 10.762 -6.632 -18.967 1.00 77.94 97 ASP A CA 1
ATOM 661 C C . ASP A 1 97 ? 12.104 -7.361 -19.113 1.00 77.94 97 ASP A C 1
ATOM 663 O O . ASP A 1 97 ? 12.839 -7.588 -18.148 1.00 77.94 97 ASP A O 1
ATOM 667 N N . LEU A 1 98 ? 12.382 -7.818 -20.331 1.00 77.12 98 LEU A N 1
ATOM 668 C CA . LEU A 1 98 ? 13.598 -8.553 -20.661 1.00 77.12 98 LEU A CA 1
ATOM 669 C C . LEU A 1 98 ? 14.619 -7.671 -21.385 1.00 77.12 98 LEU A C 1
ATOM 671 O O . LEU A 1 98 ? 15.697 -8.161 -21.738 1.00 77.12 98 LEU A O 1
ATOM 675 N N . TRP A 1 99 ? 14.320 -6.391 -21.615 1.00 79.56 99 TRP A N 1
ATOM 676 C CA . TRP A 1 99 ? 15.271 -5.465 -22.212 1.00 79.56 99 TRP A CA 1
ATOM 677 C C . TRP A 1 99 ? 16.494 -5.286 -21.302 1.00 79.56 99 TRP A C 1
ATOM 679 O O . TRP A 1 99 ? 16.405 -5.239 -20.080 1.00 79.56 99 TRP A O 1
ATOM 689 N N . GLY A 1 100 ? 17.686 -5.257 -21.903 1.00 79.75 100 GLY A N 1
ATOM 690 C CA . GLY A 1 100 ? 18.937 -5.006 -21.180 1.00 79.75 100 GLY A CA 1
ATOM 691 C C . GLY A 1 100 ? 19.485 -6.158 -20.326 1.00 79.75 100 GLY A C 1
ATOM 692 O O . GLY A 1 100 ? 20.556 -5.996 -19.744 1.00 79.75 100 GLY A O 1
ATOM 693 N N . ARG A 1 101 ? 18.839 -7.335 -20.264 1.00 76.81 101 ARG A N 1
ATOM 694 C CA . ARG A 1 101 ? 19.410 -8.490 -19.542 1.00 76.81 101 ARG A CA 1
ATOM 695 C C . ARG A 1 101 ? 20.745 -8.912 -20.181 1.00 76.81 101 ARG A C 1
ATOM 697 O O . ARG A 1 101 ? 20.738 -9.291 -21.354 1.00 76.81 101 ARG A O 1
ATOM 704 N N . PRO A 1 102 ? 21.869 -8.955 -19.435 1.00 70.69 102 PRO A N 1
ATOM 705 C CA . PRO A 1 102 ? 23.184 -9.297 -19.995 1.00 70.69 102 PRO A CA 1
ATOM 706 C C . PRO A 1 102 ? 23.215 -10.643 -20.734 1.00 70.69 102 PRO A C 1
ATOM 708 O O . PRO A 1 102 ? 23.893 -10.794 -21.748 1.00 70.69 102 PRO A O 1
ATOM 711 N N . THR A 1 103 ? 22.407 -11.604 -20.279 1.00 71.25 103 THR A N 1
ATOM 712 C CA . THR A 1 103 ? 22.261 -12.935 -20.889 1.00 71.25 103 THR A CA 1
ATOM 713 C C . THR A 1 103 ? 21.591 -12.924 -22.266 1.00 71.25 103 THR A C 1
ATOM 715 O O . THR A 1 103 ? 21.731 -13.893 -23.004 1.00 71.25 103 THR A O 1
ATOM 718 N N . LEU A 1 104 ? 20.868 -11.856 -22.623 1.00 71.31 104 LEU A N 1
ATOM 719 C CA . LEU A 1 104 ? 20.247 -11.674 -23.940 1.00 71.31 104 LEU A CA 1
ATOM 720 C C . LEU A 1 104 ? 21.096 -10.806 -24.883 1.00 71.31 104 LEU A C 1
ATOM 722 O O . LEU A 1 104 ? 20.879 -10.836 -26.093 1.00 71.31 104 LEU A O 1
ATOM 726 N N . LEU A 1 105 ? 22.067 -10.053 -24.354 1.00 73.06 105 LEU A N 1
ATOM 727 C CA . LEU A 1 105 ? 22.946 -9.179 -25.144 1.00 73.06 105 LEU A CA 1
ATOM 728 C C . LEU A 1 105 ? 24.072 -9.954 -25.836 1.00 73.06 105 LEU A C 1
ATOM 730 O O . LEU A 1 105 ? 24.471 -9.630 -26.956 1.00 73.06 105 LEU A O 1
ATOM 734 N N . HIS A 1 106 ? 24.565 -11.010 -25.197 1.00 71.44 106 HIS A N 1
ATOM 735 C CA . HIS A 1 106 ? 25.545 -11.911 -25.786 1.00 71.44 106 HIS A CA 1
ATOM 736 C C . HIS A 1 106 ? 24.783 -13.068 -26.428 1.00 71.44 106 HIS A C 1
ATOM 738 O O . HIS A 1 106 ? 24.091 -13.797 -25.728 1.00 71.44 106 HIS A O 1
ATOM 744 N N . ARG A 1 107 ? 24.853 -13.216 -27.761 1.00 68.62 107 ARG A N 1
ATOM 745 C CA . ARG A 1 107 ? 24.194 -14.301 -28.517 1.00 68.62 107 ARG A CA 1
ATOM 746 C C . ARG A 1 107 ? 24.620 -15.659 -27.951 1.00 68.62 107 ARG A C 1
ATOM 748 O O . ARG A 1 107 ? 25.639 -16.209 -28.350 1.00 68.62 107 ARG A O 1
ATOM 755 N N . GLY A 1 108 ? 23.852 -16.155 -26.991 1.00 66.75 108 GLY A N 1
ATOM 756 C CA . GLY A 1 108 ? 24.247 -17.251 -26.113 1.00 66.75 108 GLY A CA 1
ATOM 757 C C . GLY A 1 108 ? 23.268 -18.409 -26.128 1.00 66.75 108 GLY A C 1
ATOM 758 O O . GLY A 1 108 ? 23.250 -19.199 -25.193 1.00 66.75 108 GLY A O 1
ATOM 759 N N . THR A 1 109 ? 22.439 -18.523 -27.164 1.00 62.69 109 THR A N 1
ATOM 760 C CA . THR A 1 109 ? 21.637 -19.724 -27.346 1.00 62.69 109 THR A CA 1
ATOM 761 C C . THR A 1 109 ? 21.684 -20.181 -28.792 1.00 62.69 109 THR A C 1
ATOM 763 O O . THR A 1 109 ? 21.407 -19.416 -29.718 1.00 62.69 109 THR A O 1
ATOM 766 N N . SER A 1 110 ? 22.127 -21.421 -28.998 1.00 69.75 110 SER A N 1
ATOM 767 C CA . SER A 1 110 ? 22.114 -22.041 -30.316 1.00 69.75 110 SER A CA 1
ATOM 768 C C . SER A 1 110 ? 20.662 -22.126 -30.784 1.00 69.75 110 SER A C 1
ATOM 770 O O . SER A 1 110 ? 19.829 -22.610 -30.008 1.00 69.75 110 SER A O 1
ATOM 772 N N . PRO A 1 111 ? 20.331 -21.708 -32.016 1.00 65.56 111 PRO A N 1
ATOM 773 C CA . PRO A 1 111 ? 19.008 -21.973 -32.555 1.00 65.56 111 PRO A CA 1
ATOM 774 C C . PRO A 1 111 ? 18.812 -23.495 -32.539 1.00 65.56 111 PRO A C 1
ATOM 776 O O . PRO A 1 111 ? 19.720 -24.226 -32.929 1.00 65.56 111 PRO A O 1
ATOM 779 N N . PHE A 1 112 ? 17.669 -23.962 -32.037 1.00 73.81 112 PHE A N 1
ATOM 780 C CA . PHE A 1 112 ? 17.291 -25.382 -31.913 1.00 73.81 112 PHE A CA 1
ATOM 781 C C . PHE A 1 112 ? 17.808 -26.163 -30.686 1.00 73.81 112 PHE A C 1
ATOM 783 O O . PHE A 1 112 ? 17.694 -27.387 -30.670 1.00 73.81 112 PHE A O 1
ATOM 790 N N . SER A 1 113 ? 18.311 -25.512 -29.631 1.00 78.44 113 SER A N 1
ATOM 791 C CA . SER A 1 113 ? 18.553 -26.204 -28.350 1.00 78.44 113 SER A CA 1
ATOM 792 C C . SER A 1 113 ? 17.269 -26.275 -27.508 1.00 78.44 113 SER A C 1
ATOM 794 O O . SER A 1 113 ? 16.487 -25.323 -27.511 1.00 78.44 113 SER A O 1
ATOM 796 N N . PRO A 1 114 ? 17.054 -27.341 -26.711 1.00 79.62 114 PRO A N 1
ATOM 797 C CA . PRO A 1 114 ? 15.988 -27.381 -25.703 1.00 79.62 114 PRO A CA 1
ATOM 798 C C . PRO A 1 114 ? 15.991 -26.175 -24.745 1.00 79.62 114 PRO A C 1
ATOM 800 O O . PRO A 1 114 ? 14.953 -25.818 -24.196 1.00 79.62 114 PRO A O 1
ATOM 803 N N . TYR A 1 115 ? 17.142 -25.513 -24.589 1.00 76.75 115 TYR A N 1
ATOM 804 C CA . TYR A 1 115 ? 17.323 -24.318 -23.761 1.00 76.75 115 TYR A CA 1
ATOM 805 C C . TYR A 1 115 ? 17.318 -23.005 -24.566 1.00 76.75 115 TYR A C 1
ATOM 807 O O . TYR A 1 115 ? 17.761 -21.967 -24.074 1.00 76.75 115 TYR A O 1
ATOM 815 N N . SER A 1 116 ? 16.811 -23.012 -25.806 1.00 79.38 116 SER A N 1
ATOM 816 C CA . SER A 1 116 ? 16.623 -21.791 -26.609 1.00 79.38 116 SER A CA 1
ATOM 817 C C . SER A 1 116 ? 15.620 -20.812 -26.011 1.00 79.38 116 SER A C 1
ATOM 819 O O . SER A 1 116 ? 15.701 -19.616 -26.279 1.00 79.38 116 SER A O 1
ATOM 821 N N . PHE A 1 117 ? 14.730 -21.304 -25.154 1.00 79.56 117 PHE A N 1
ATOM 822 C CA . PHE A 1 117 ? 13.736 -20.506 -24.451 1.00 79.56 117 PHE A CA 1
ATOM 823 C C . PHE A 1 117 ? 13.897 -20.724 -22.941 1.00 79.56 117 PHE A C 1
ATOM 825 O O . PHE A 1 117 ? 13.161 -21.526 -22.367 1.00 79.56 117 PHE A O 1
ATOM 832 N N . PRO A 1 118 ? 14.855 -20.052 -22.275 1.00 76.69 118 PRO A N 1
ATOM 833 C CA . PRO A 1 118 ? 15.149 -20.288 -20.856 1.00 76.69 118 PRO A CA 1
ATOM 834 C C . PRO A 1 118 ? 13.932 -20.059 -19.944 1.00 76.69 118 PRO A C 1
ATOM 836 O O . PRO A 1 118 ? 13.781 -20.710 -18.914 1.00 76.69 118 PRO A O 1
ATOM 839 N N . HIS A 1 119 ? 13.014 -19.178 -20.346 1.00 78.44 119 HIS A N 1
ATOM 840 C CA . HIS A 1 119 ? 11.772 -18.907 -19.618 1.00 78.44 119 HIS A CA 1
ATOM 841 C C . HIS A 1 119 ? 10.696 -19.981 -19.786 1.00 78.44 119 HIS A C 1
ATOM 843 O O . HIS A 1 119 ? 9.719 -19.950 -19.054 1.00 78.44 119 HIS A O 1
ATOM 849 N N . LEU A 1 120 ? 10.853 -20.913 -20.727 1.00 77.75 120 LEU A N 1
ATOM 850 C CA . LEU A 1 120 ? 9.894 -21.995 -20.982 1.00 77.75 120 LEU A CA 1
ATOM 851 C C . LEU A 1 120 ? 10.508 -23.384 -20.772 1.00 77.75 120 LEU A C 1
ATOM 853 O O . LEU A 1 120 ? 9.782 -24.360 -20.628 1.00 77.75 120 LEU A O 1
ATOM 857 N N . SER A 1 121 ? 11.838 -23.492 -20.729 1.00 79.62 121 SER A N 1
ATOM 858 C CA . SER A 1 121 ? 12.535 -24.777 -20.629 1.00 79.62 121 SER A CA 1
ATOM 859 C C . SER A 1 121 ? 12.299 -25.504 -19.307 1.00 79.62 121 SER A C 1
ATOM 861 O O . SER A 1 121 ? 12.443 -26.718 -19.260 1.00 79.62 121 SER A O 1
ATOM 863 N N . HIS A 1 122 ? 11.942 -24.783 -18.243 1.00 81.38 122 HIS A N 1
ATOM 864 C CA . HIS A 1 122 ? 11.639 -25.372 -16.936 1.00 81.38 122 HIS A CA 1
ATOM 865 C C . HIS A 1 122 ? 10.261 -26.057 -16.878 1.00 81.38 122 HIS A C 1
ATOM 867 O O . HIS A 1 122 ? 9.962 -26.708 -15.888 1.00 81.38 122 HIS A O 1
ATOM 873 N N . LEU A 1 123 ? 9.427 -25.917 -17.915 1.00 84.25 123 LEU A N 1
ATOM 874 C CA . LEU A 1 123 ? 8.104 -26.552 -18.013 1.00 84.25 123 LEU A CA 1
ATOM 875 C C . LEU A 1 123 ? 8.148 -27.930 -18.693 1.00 84.25 123 LEU A C 1
ATOM 877 O O . LEU A 1 123 ? 7.109 -28.481 -19.053 1.00 84.25 123 LEU A O 1
ATOM 881 N N . ARG A 1 124 ? 9.348 -28.453 -18.950 1.00 70.75 124 ARG A N 1
ATOM 882 C CA . ARG A 1 124 ? 9.567 -29.717 -19.647 1.00 70.75 124 ARG A CA 1
ATOM 883 C C . ARG A 1 124 ? 10.118 -30.739 -18.655 1.00 70.75 124 ARG A C 1
ATOM 885 O O . ARG A 1 124 ? 11.308 -30.691 -18.350 1.00 70.75 124 ARG A O 1
ATOM 892 N N . ASP A 1 125 ? 9.239 -31.627 -18.199 1.00 68.31 125 ASP A N 1
ATOM 893 C CA . ASP A 1 125 ? 9.576 -32.868 -17.486 1.00 68.31 125 ASP A CA 1
ATOM 894 C C . ASP A 1 125 ? 10.057 -33.965 -18.454 1.00 68.31 125 ASP A C 1
ATOM 896 O O . ASP A 1 125 ? 9.550 -34.023 -19.606 1.00 68.31 125 ASP A O 1
#

Foldseek 3Di:
DDDDDDDDDDDDDDDDDDDPDPVPVVVVVVVVVVVVVVPCPPPPPPPPPPPPCPPPPDDPDDDPDDDDDPVVVVVVVVVVVVVVVPPDDPPPPDDDPPPPDPCVVPPPDDPPDCCNPVVCSVVDD

pLDDT: mean 70.05, std 15.43, range [43.22, 96.94]

Sequence (125 aa):
MGACDTPSPGRRGNRTGGAGAVTAVADEEILRAAELALSVDDLDTTEPVETEPEAHAGPVIRILKGAPTDDEVAALVCVLAAAANSGAAPVAQGPADLWGRPTLLHRGTSPFSPYSFPHLSHLRD